Protein AF-A0A7V9KFX2-F1 (afdb_monomer_lite)

pLDDT: mean 72.73, std 9.7, range [43.88, 84.88]

Sequence (85 aa):
MNDRGRIVPYVFAGAMVVAPFLALLYDVTAGLGVLAGALGLTAYVALDATKAAGPPIRQRLLVMAYLNAALAIVAAILFALRLIV

Secondary structure (DSSP, 8-state):
--THHHHHHHHHHHHHHHHHHHHHHSHHHHHHHHHHHHHHHHHHHHHHHHHHS-HHHHHHHHHHHHHHHHHHHHHHHHHHHHHH-

Radius of gyration: 14.76 Å; chains: 1; bounding box: 42×22×38 Å

Foldseek 3Di:
DDCVVVVVVVVLVVLVVCLVVQCVPPDVLSSLVSLLVSLQSLLVVLQVVLVVDDDVVNVVSNVSSVVSNVSSVVSVVVSVVVVVD

Structure (mmCIF, N/CA/C/O backbone):
data_AF-A0A7V9KFX2-F1
#
_entry.id   AF-A0A7V9KFX2-F1
#
loop_
_atom_site.group_PDB
_atom_site.id
_atom_site.type_symbol
_atom_site.label_atom_id
_atom_site.label_alt_id
_atom_site.label_comp_id
_atom_site.label_asym_id
_atom_site.label_entity_id
_atom_site.label_seq_id
_atom_site.pdbx_PDB_ins_code
_atom_site.Cartn_x
_atom_site.Cartn_y
_atom_site.Cartn_z
_atom_site.occupancy
_atom_site.B_iso_or_equiv
_atom_site.auth_seq_id
_atom_site.auth_comp_id
_atom_site.auth_asym_id
_atom_site.auth_atom_id
_atom_site.pdbx_PDB_model_num
ATOM 1 N N . MET A 1 1 ? -28.770 -9.413 3.280 1.00 43.88 1 MET A N 1
ATOM 2 C CA . MET A 1 1 ? -27.507 -10.107 3.612 1.00 43.88 1 MET A CA 1
ATOM 3 C C . MET A 1 1 ? -26.519 -9.768 2.513 1.00 43.88 1 MET A C 1
ATOM 5 O O . MET A 1 1 ? -26.800 -10.067 1.367 1.00 43.88 1 MET A O 1
ATOM 9 N N . ASN A 1 2 ? -25.485 -8.982 2.820 1.00 47.84 2 ASN A N 1
ATOM 10 C CA . ASN A 1 2 ? -24.592 -8.411 1.809 1.00 47.84 2 ASN A CA 1
ATOM 11 C C . ASN A 1 2 ? -23.334 -9.291 1.716 1.00 47.84 2 ASN A C 1
ATOM 13 O O . ASN A 1 2 ? -22.377 -9.089 2.462 1.00 47.84 2 ASN A O 1
ATOM 17 N N . ASP A 1 3 ? -23.352 -10.290 0.830 1.00 58.47 3 ASP A N 1
ATOM 18 C CA . ASP A 1 3 ? -22.308 -11.323 0.675 1.00 58.47 3 ASP A CA 1
ATOM 19 C C . ASP A 1 3 ? -20.903 -10.792 0.337 1.00 58.47 3 ASP A C 1
ATOM 21 O O . ASP A 1 3 ? -19.918 -11.525 0.422 1.00 58.47 3 ASP A O 1
ATOM 25 N N . ARG A 1 4 ? -20.773 -9.496 0.027 1.00 56.09 4 ARG A N 1
ATOM 26 C CA . ARG A 1 4 ? -19.499 -8.838 -0.307 1.00 56.09 4 ARG A CA 1
ATOM 27 C C . ARG A 1 4 ? -18.443 -8.974 0.792 1.00 56.09 4 ARG A C 1
ATOM 29 O O . ARG A 1 4 ? -17.271 -9.125 0.470 1.00 56.09 4 ARG A O 1
ATOM 36 N N . GLY A 1 5 ? -18.839 -8.992 2.067 1.00 53.22 5 GLY A N 1
ATOM 37 C CA . GLY A 1 5 ? -17.897 -9.106 3.190 1.00 53.22 5 GLY A CA 1
ATOM 38 C C . GLY A 1 5 ? -17.180 -10.458 3.276 1.00 53.22 5 GLY A C 1
ATOM 39 O O . GLY A 1 5 ? -16.086 -10.538 3.828 1.00 53.22 5 GLY A O 1
ATOM 40 N N . ARG A 1 6 ? -17.759 -11.520 2.700 1.00 58.25 6 ARG A N 1
ATOM 41 C CA . ARG A 1 6 ? -17.205 -12.877 2.792 1.00 58.25 6 ARG A CA 1
ATOM 42 C C . ARG A 1 6 ? -16.183 -13.176 1.701 1.00 58.25 6 ARG A C 1
ATOM 44 O O . ARG A 1 6 ? -15.341 -14.036 1.901 1.00 58.25 6 ARG A O 1
ATOM 51 N N . ILE A 1 7 ? -16.238 -12.462 0.577 1.00 61.03 7 ILE A N 1
ATOM 52 C CA . ILE A 1 7 ? -15.400 -12.705 -0.611 1.00 61.03 7 ILE A CA 1
ATOM 53 C C . ILE A 1 7 ? -14.033 -12.022 -0.494 1.00 61.03 7 ILE A C 1
ATOM 55 O O . ILE A 1 7 ? -13.032 -12.563 -0.955 1.00 61.03 7 ILE A O 1
ATOM 59 N N . VAL A 1 8 ? -13.979 -10.863 0.172 1.00 59.50 8 VAL A N 1
ATOM 60 C CA . VAL A 1 8 ? -12.750 -10.081 0.400 1.00 59.50 8 VAL A CA 1
ATOM 61 C C . VAL A 1 8 ? -11.596 -10.918 0.978 1.00 59.50 8 VAL A C 1
ATOM 63 O O . VAL A 1 8 ? -10.512 -10.861 0.400 1.00 59.50 8 VAL A O 1
ATOM 66 N N . PRO A 1 9 ? -11.774 -11.738 2.038 1.00 65.12 9 PRO A N 1
ATOM 67 C CA . PRO A 1 9 ? -10.670 -12.539 2.572 1.00 65.12 9 PRO A CA 1
ATOM 68 C C . PRO A 1 9 ? -10.167 -13.607 1.591 1.00 65.12 9 PRO A C 1
ATOM 70 O O . PRO A 1 9 ? -8.964 -13.850 1.530 1.00 65.12 9 PRO A O 1
ATOM 73 N N . TYR A 1 10 ? -11.047 -14.207 0.782 1.00 67.69 10 TYR A N 1
ATOM 74 C CA . TYR A 1 10 ? -10.640 -15.197 -0.224 1.00 67.69 10 TYR A CA 1
ATOM 75 C C . TYR A 1 10 ? -9.888 -14.557 -1.392 1.00 67.69 10 TYR A C 1
ATOM 77 O O . TYR A 1 10 ? -8.899 -15.115 -1.8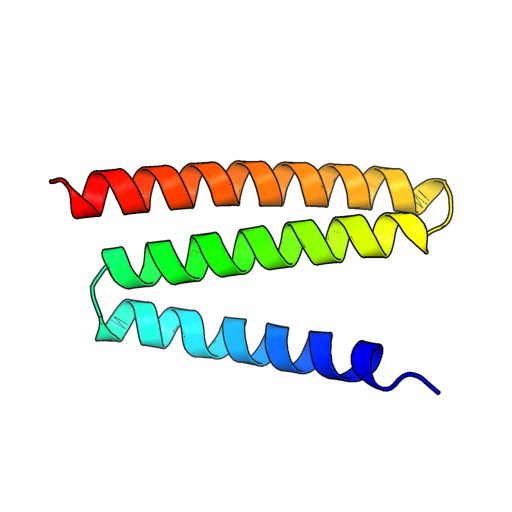60 1.00 67.69 10 TYR A O 1
ATOM 85 N N . VAL A 1 11 ? -10.311 -13.367 -1.830 1.00 67.19 11 VAL A N 1
ATOM 86 C CA . VAL A 1 11 ? -9.602 -12.593 -2.862 1.00 67.19 11 VAL A CA 1
ATOM 87 C C . VAL A 1 11 ? -8.221 -12.171 -2.362 1.00 67.19 11 VAL A C 1
ATOM 89 O O . VAL A 1 11 ? -7.244 -12.270 -3.099 1.00 67.19 11 VAL A O 1
ATOM 92 N N . PHE A 1 12 ? -8.119 -11.762 -1.097 1.00 62.47 12 PHE A N 1
ATOM 93 C CA . PHE A 1 12 ? -6.855 -11.359 -0.486 1.00 62.47 12 PHE A CA 1
ATOM 94 C C . PHE A 1 12 ? -5.879 -12.537 -0.343 1.00 62.47 12 PHE A C 1
ATOM 96 O O . PHE A 1 12 ? -4.710 -12.422 -0.708 1.00 62.47 12 PHE A O 1
ATOM 103 N N . ALA A 1 13 ? -6.370 -13.695 0.110 1.00 68.19 13 ALA A N 1
ATOM 104 C CA . ALA A 1 13 ? -5.585 -14.927 0.162 1.00 68.19 13 ALA A CA 1
ATOM 105 C C . ALA A 1 13 ? -5.127 -15.367 -1.240 1.00 68.19 13 ALA A C 1
ATOM 107 O O . ALA A 1 13 ? -3.962 -15.712 -1.428 1.00 68.19 13 ALA A O 1
ATOM 108 N N . GLY A 1 14 ? -6.013 -15.283 -2.238 1.00 68.31 14 GLY A N 1
ATOM 109 C CA . GLY A 1 14 ? -5.674 -15.547 -3.636 1.00 68.31 14 GLY A CA 1
ATOM 110 C C . GLY A 1 14 ? -4.578 -14.614 -4.158 1.00 68.31 14 GLY A C 1
ATOM 111 O O . GLY A 1 14 ? -3.605 -15.081 -4.742 1.00 68.31 14 GLY A O 1
ATOM 112 N N . ALA A 1 15 ? -4.677 -13.312 -3.881 1.00 66.81 15 ALA A N 1
ATOM 113 C CA . ALA A 1 15 ? -3.663 -12.333 -4.268 1.00 66.81 15 ALA A CA 1
ATOM 114 C C . ALA A 1 15 ? -2.300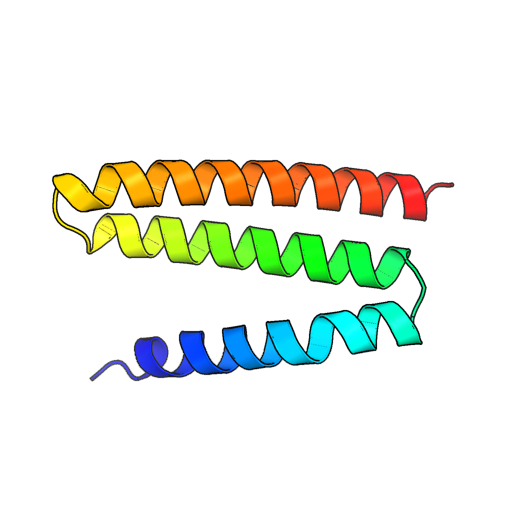 -12.608 -3.606 1.00 66.81 15 ALA A C 1
ATOM 116 O O . ALA A 1 15 ? -1.276 -12.527 -4.280 1.00 66.81 15 ALA A O 1
ATOM 117 N N . MET A 1 16 ? -2.280 -12.995 -2.325 1.00 67.62 16 MET A N 1
ATOM 118 C CA . MET A 1 16 ? -1.054 -13.380 -1.610 1.00 67.62 16 MET A CA 1
ATOM 119 C C . MET A 1 16 ? -0.365 -14.596 -2.232 1.00 67.62 16 MET A C 1
ATOM 121 O O . MET A 1 16 ? 0.861 -14.623 -2.316 1.00 67.62 16 MET A O 1
ATOM 125 N N . VAL A 1 17 ? -1.143 -15.589 -2.671 1.00 69.12 17 VAL A N 1
ATOM 126 C CA . VAL A 1 17 ? -0.603 -16.794 -3.311 1.00 69.12 17 VAL A CA 1
ATOM 127 C C . VAL A 1 17 ? -0.096 -16.480 -4.712 1.00 69.12 17 VAL A C 1
ATOM 129 O O . VAL A 1 17 ? 0.976 -16.943 -5.074 1.00 69.12 17 VAL A O 1
ATOM 132 N N . VAL A 1 18 ? -0.825 -15.679 -5.492 1.00 63.75 18 VAL A N 1
ATOM 133 C CA . VAL A 1 18 ? -0.503 -15.403 -6.902 1.00 63.75 18 VAL A CA 1
ATOM 134 C C . VAL A 1 18 ? 0.624 -14.368 -7.061 1.00 63.75 18 VAL A C 1
ATOM 136 O O . VAL A 1 18 ? 1.391 -14.451 -8.019 1.00 63.75 18 VAL A O 1
ATOM 139 N N . ALA A 1 19 ? 0.789 -13.434 -6.119 1.00 62.22 19 ALA A N 1
ATOM 140 C CA . ALA A 1 19 ? 1.814 -12.384 -6.163 1.00 62.22 19 ALA A CA 1
ATOM 141 C C . ALA A 1 19 ? 3.271 -12.873 -6.342 1.00 62.22 19 ALA A C 1
ATOM 143 O O . ALA A 1 19 ? 3.945 -12.352 -7.232 1.00 62.22 19 ALA A O 1
ATOM 144 N N . PRO A 1 20 ? 3.790 -13.855 -5.575 1.00 57.12 20 PRO A N 1
ATOM 145 C CA . PRO A 1 20 ? 5.155 -14.351 -5.765 1.00 57.12 20 PRO A CA 1
ATOM 146 C C . PRO A 1 20 ? 5.351 -15.059 -7.113 1.00 57.12 20 PRO A C 1
ATOM 148 O O . PRO A 1 20 ? 6.423 -14.942 -7.702 1.00 57.12 20 PRO A O 1
ATOM 151 N N . PHE A 1 21 ? 4.323 -15.730 -7.646 1.00 60.66 21 PHE A N 1
ATOM 152 C CA . PHE A 1 21 ? 4.394 -16.323 -8.986 1.00 60.66 21 PHE A CA 1
ATOM 153 C C . PHE A 1 21 ? 4.374 -15.253 -10.077 1.00 60.66 21 PHE A C 1
ATOM 155 O O . PHE A 1 21 ? 5.147 -15.358 -11.020 1.00 60.66 21 PHE A O 1
ATOM 162 N N . LEU A 1 22 ? 3.574 -14.190 -9.933 1.00 54.97 22 LEU A N 1
ATOM 163 C CA . LEU A 1 22 ? 3.608 -13.041 -10.848 1.00 54.97 22 LEU A CA 1
ATOM 164 C C . LEU A 1 22 ? 4.966 -12.329 -10.827 1.00 54.97 22 LEU A C 1
ATOM 166 O O . LEU A 1 22 ? 5.471 -11.959 -11.882 1.00 54.97 22 LEU A O 1
ATOM 170 N N . ALA A 1 23 ? 5.583 -12.186 -9.652 1.00 56.00 23 ALA A N 1
ATOM 171 C CA . ALA A 1 23 ? 6.920 -11.610 -9.521 1.00 56.00 23 ALA A CA 1
ATOM 172 C C . ALA A 1 23 ? 8.012 -12.491 -10.159 1.00 56.00 23 ALA A C 1
ATOM 174 O O . ALA A 1 23 ? 8.950 -11.965 -10.752 1.00 56.00 23 ALA A O 1
ATOM 175 N N . LEU A 1 24 ? 7.884 -13.819 -10.068 1.00 54.28 24 LEU A N 1
ATOM 176 C CA . LEU A 1 24 ? 8.806 -14.769 -10.702 1.00 54.28 24 LEU A CA 1
ATOM 177 C C . LEU A 1 24 ? 8.620 -14.872 -12.223 1.00 54.28 24 LEU A C 1
ATOM 179 O O . LEU A 1 24 ? 9.590 -15.145 -12.924 1.00 54.28 24 LEU A O 1
ATOM 183 N N . LEU A 1 25 ? 7.401 -14.675 -12.735 1.00 58.25 25 LEU A N 1
ATOM 184 C CA . LEU A 1 25 ? 7.099 -14.856 -14.159 1.00 58.25 25 LEU A CA 1
ATOM 185 C C . LEU A 1 25 ? 7.376 -13.606 -15.017 1.00 58.25 25 LEU A C 1
ATOM 187 O O . LEU A 1 25 ? 7.646 -13.754 -16.205 1.00 58.25 25 LEU A O 1
ATOM 191 N N . TYR A 1 26 ? 7.270 -12.396 -14.449 1.00 55.44 26 TYR A N 1
ATOM 192 C CA . TYR A 1 26 ? 7.124 -11.151 -15.225 1.00 55.44 26 TYR A CA 1
ATOM 193 C C . TYR A 1 26 ? 8.146 -10.038 -14.929 1.00 55.44 26 TYR A C 1
ATOM 195 O O . TYR A 1 26 ? 7.913 -8.906 -15.347 1.00 55.44 26 TYR A O 1
ATOM 203 N N . ASP A 1 27 ? 9.280 -10.335 -14.282 1.00 68.69 27 ASP A N 1
ATOM 204 C CA . ASP A 1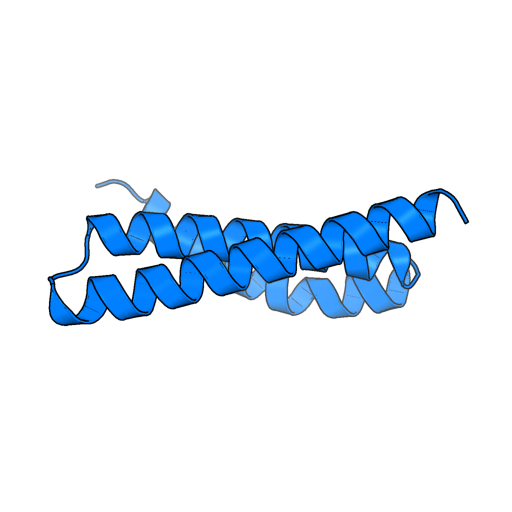 27 ? 10.311 -9.347 -13.900 1.00 68.69 27 ASP A CA 1
ATOM 205 C C . ASP A 1 27 ? 9.940 -8.536 -12.632 1.00 68.69 27 ASP A C 1
ATOM 207 O O . ASP A 1 27 ? 8.770 -8.395 -12.253 1.00 68.69 27 ASP A O 1
ATOM 211 N N . VAL A 1 28 ? 10.952 -7.997 -11.943 1.00 67.75 28 VAL A N 1
ATOM 212 C CA . VAL A 1 28 ? 10.847 -7.273 -10.654 1.00 67.75 28 VAL A CA 1
ATOM 213 C C . VAL A 1 28 ? 9.813 -6.140 -10.719 1.00 67.75 28 VAL A C 1
ATOM 215 O O . VAL A 1 28 ? 9.136 -5.832 -9.735 1.00 67.75 28 VAL A O 1
ATOM 218 N N . THR A 1 29 ? 9.646 -5.555 -11.903 1.00 71.75 29 THR A N 1
ATOM 219 C CA . THR A 1 29 ? 8.677 -4.502 -12.206 1.00 71.75 29 THR A CA 1
ATOM 220 C C . THR A 1 29 ? 7.234 -4.983 -12.007 1.00 71.75 29 THR A C 1
ATOM 222 O O . THR A 1 29 ? 6.462 -4.321 -11.317 1.00 71.75 29 THR A O 1
ATOM 225 N N . ALA A 1 30 ? 6.855 -6.164 -12.505 1.00 70.06 30 ALA A N 1
ATOM 226 C CA . ALA A 1 30 ? 5.509 -6.703 -12.287 1.00 70.06 30 ALA A CA 1
ATOM 227 C C . ALA A 1 30 ? 5.257 -7.031 -10.806 1.00 70.06 30 ALA A C 1
ATOM 229 O O . ALA A 1 30 ? 4.174 -6.753 -10.285 1.00 70.06 30 ALA A O 1
ATOM 230 N N . GLY A 1 31 ? 6.279 -7.533 -10.104 1.00 72.31 31 GLY A N 1
ATOM 231 C CA . GLY A 1 31 ? 6.225 -7.752 -8.657 1.00 72.31 31 GLY A CA 1
ATOM 232 C C . GLY A 1 31 ? 5.944 -6.465 -7.872 1.00 72.31 31 GLY A C 1
ATOM 233 O O . GLY A 1 31 ? 5.099 -6.467 -6.976 1.00 72.31 31 GLY A O 1
ATOM 234 N N . LEU A 1 32 ? 6.580 -5.350 -8.245 1.00 72.75 32 LEU A N 1
ATOM 235 C CA . LEU A 1 32 ? 6.348 -4.035 -7.633 1.00 72.75 32 LEU A CA 1
ATOM 236 C C . LEU A 1 32 ? 4.925 -3.515 -7.873 1.00 72.75 32 LEU A C 1
ATOM 238 O O . LEU A 1 32 ? 4.311 -2.985 -6.947 1.00 72.75 32 LEU A O 1
ATOM 242 N N . GLY A 1 33 ? 4.377 -3.705 -9.077 1.00 75.81 33 GLY A N 1
ATOM 243 C CA . GLY A 1 33 ? 2.998 -3.320 -9.390 1.00 75.81 33 GLY A CA 1
ATOM 244 C C . GLY A 1 33 ? 1.974 -4.097 -8.556 1.00 75.81 33 GLY A C 1
ATOM 245 O O . GLY A 1 33 ? 1.069 -3.507 -7.959 1.00 75.81 33 GLY A O 1
ATOM 246 N N .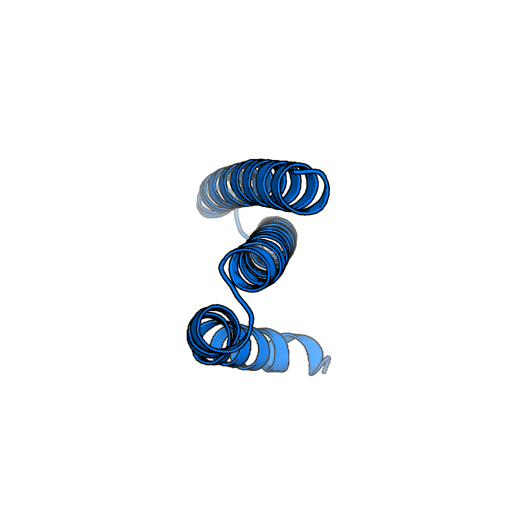 VAL A 1 34 ? 2.157 -5.417 -8.444 1.00 80.38 34 VAL A N 1
ATOM 247 C CA . VAL A 1 34 ? 1.301 -6.277 -7.610 1.00 80.38 34 VAL A CA 1
ATOM 248 C C . VAL A 1 34 ? 1.436 -5.918 -6.128 1.00 80.38 34 VAL A C 1
ATOM 250 O O . VAL A 1 34 ? 0.425 -5.826 -5.432 1.00 80.38 34 VAL A O 1
ATOM 253 N N . LEU A 1 35 ? 2.655 -5.661 -5.648 1.00 75.31 35 LEU A N 1
ATOM 254 C CA . LEU A 1 35 ? 2.917 -5.262 -4.264 1.00 75.31 35 LEU A CA 1
ATOM 255 C C . LEU A 1 35 ? 2.253 -3.920 -3.923 1.00 75.31 35 LEU A C 1
ATOM 257 O O . LEU A 1 35 ? 1.574 -3.819 -2.901 1.00 75.31 35 LEU A O 1
ATOM 261 N N . ALA A 1 36 ? 2.403 -2.909 -4.785 1.00 79.25 36 ALA A N 1
ATOM 262 C CA . ALA A 1 36 ? 1.765 -1.605 -4.612 1.00 79.25 36 ALA A CA 1
ATOM 263 C C . ALA A 1 36 ? 0.235 -1.736 -4.573 1.00 79.25 36 ALA A C 1
ATOM 265 O O . ALA A 1 36 ? -0.416 -1.169 -3.691 1.00 79.25 36 ALA A O 1
ATOM 266 N N . GLY A 1 37 ? -0.331 -2.545 -5.475 1.00 79.56 37 GLY A N 1
ATOM 267 C CA . GLY A 1 37 ? -1.757 -2.858 -5.496 1.00 79.56 37 GLY A CA 1
ATOM 268 C C . GLY A 1 37 ? -2.226 -3.547 -4.214 1.00 79.56 37 GLY A C 1
ATOM 269 O O . GLY A 1 37 ? -3.197 -3.104 -3.601 1.00 79.56 37 GLY A O 1
ATOM 270 N N . ALA A 1 38 ? -1.518 -4.585 -3.766 1.00 80.12 38 ALA A N 1
ATOM 271 C CA . ALA A 1 38 ? -1.846 -5.327 -2.551 1.00 80.12 38 ALA A CA 1
ATOM 272 C C . ALA A 1 38 ? -1.789 -4.435 -1.301 1.00 80.12 38 ALA A C 1
ATOM 274 O O . ALA A 1 38 ? -2.727 -4.435 -0.501 1.00 80.12 38 ALA A O 1
ATOM 275 N N . LEU A 1 39 ? -0.738 -3.625 -1.151 1.00 75.62 39 LEU A N 1
ATOM 276 C CA . LEU A 1 39 ? -0.591 -2.685 -0.037 1.00 75.62 39 LEU A CA 1
ATOM 277 C C . LEU A 1 39 ? -1.697 -1.622 -0.044 1.00 75.62 39 LEU A C 1
ATOM 279 O O . LEU A 1 39 ? -2.300 -1.360 0.999 1.00 75.62 39 LEU A O 1
ATOM 283 N N . GLY A 1 40 ? -2.029 -1.073 -1.216 1.00 77.69 40 GLY A N 1
ATOM 284 C CA . GLY A 1 40 ? -3.133 -0.125 -1.371 1.00 77.69 40 GLY A CA 1
ATOM 285 C C . GLY A 1 40 ? -4.486 -0.735 -0.994 1.00 77.69 40 GLY A C 1
ATOM 286 O O . GLY A 1 40 ? -5.258 -0.127 -0.249 1.00 77.69 40 GLY A O 1
ATOM 287 N N . LEU A 1 41 ? -4.748 -1.971 -1.429 1.00 82.88 41 LEU A N 1
ATOM 288 C CA . LEU A 1 41 ? -5.967 -2.702 -1.073 1.00 82.88 41 LEU A CA 1
ATOM 289 C C . LEU A 1 41 ? -6.038 -2.975 0.434 1.00 82.88 41 LEU A C 1
ATOM 291 O O . LEU A 1 41 ? -7.087 -2.803 1.053 1.00 82.88 41 LEU A O 1
ATOM 295 N N . THR A 1 42 ? -4.910 -3.350 1.038 1.00 80.31 42 THR A N 1
ATOM 296 C CA . THR A 1 42 ? -4.798 -3.586 2.484 1.00 80.31 42 THR A CA 1
ATOM 297 C C . THR A 1 42 ? -5.077 -2.313 3.270 1.00 80.31 42 THR A C 1
ATOM 299 O O . THR A 1 42 ? -5.813 -2.349 4.254 1.00 80.31 42 THR A O 1
ATOM 302 N N . ALA A 1 43 ? -4.536 -1.175 2.826 1.00 79.69 43 ALA A N 1
ATOM 303 C CA . ALA A 1 43 ? -4.789 0.123 3.436 1.00 79.69 43 ALA A CA 1
ATOM 304 C C . ALA A 1 43 ? -6.275 0.502 3.361 1.00 79.69 43 ALA A C 1
ATOM 306 O O . ALA A 1 43 ? -6.846 0.938 4.360 1.00 79.69 43 ALA A O 1
ATOM 307 N N . TYR A 1 44 ? -6.919 0.276 2.212 1.00 81.25 44 TYR A N 1
ATOM 308 C CA . TYR A 1 44 ? -8.351 0.522 2.039 1.00 81.25 44 TYR A CA 1
ATOM 309 C C . TYR A 1 44 ? -9.204 -0.356 2.964 1.00 81.25 44 TYR A C 1
ATOM 311 O O . TYR A 1 44 ? -10.071 0.157 3.670 1.00 81.25 44 TYR A O 1
ATOM 319 N N . VAL A 1 45 ? -8.928 -1.663 3.017 1.00 82.38 45 VAL A N 1
ATOM 320 C CA . VAL A 1 45 ? -9.642 -2.600 3.902 1.00 82.38 45 VAL A CA 1
ATOM 321 C C . VAL A 1 45 ? -9.408 -2.254 5.372 1.00 82.38 45 VAL A C 1
ATOM 323 O O . VAL A 1 45 ? -10.351 -2.272 6.161 1.00 82.38 45 VAL A O 1
ATOM 326 N N . ALA A 1 46 ? -8.182 -1.887 5.749 1.00 80.62 46 ALA A N 1
ATOM 327 C CA . ALA A 1 46 ? -7.870 -1.455 7.104 1.00 80.62 46 ALA A CA 1
ATOM 328 C C . ALA A 1 46 ? -8.645 -0.180 7.469 1.00 80.62 46 ALA A C 1
ATOM 330 O O . ALA A 1 46 ? -9.251 -0.140 8.538 1.00 80.62 46 ALA A O 1
ATOM 331 N N . LEU A 1 47 ? -8.714 0.818 6.578 1.00 80.75 47 LEU A N 1
ATOM 332 C CA . LEU A 1 47 ? -9.542 2.015 6.775 1.00 80.75 47 LEU A CA 1
ATOM 333 C C . LEU A 1 47 ? -11.025 1.676 6.903 1.00 80.75 47 LEU A C 1
ATOM 335 O O . LEU A 1 47 ? -11.697 2.232 7.770 1.00 80.75 47 LEU A O 1
ATOM 339 N N . ASP A 1 48 ? -11.552 0.774 6.084 1.00 83.12 48 ASP A N 1
ATOM 340 C CA . ASP A 1 48 ? -12.960 0.397 6.178 1.00 83.12 48 ASP A CA 1
ATOM 341 C C . ASP A 1 48 ? -13.258 -0.338 7.495 1.00 83.12 48 ASP A C 1
ATOM 343 O O . ASP A 1 48 ? -14.214 -0.008 8.201 1.00 83.12 48 ASP A O 1
ATOM 347 N N . ALA A 1 49 ? -12.349 -1.215 7.929 1.00 79.06 49 ALA A N 1
ATOM 348 C CA . ALA A 1 49 ? -12.417 -1.869 9.231 1.00 79.06 49 ALA A CA 1
ATOM 349 C C . ALA A 1 49 ? -12.355 -0.871 10.405 1.00 79.06 49 ALA A C 1
ATOM 351 O O . ALA A 1 49 ? -12.997 -1.107 11.430 1.00 79.06 49 ALA A O 1
ATOM 352 N N . THR A 1 50 ? -11.666 0.275 10.276 1.00 84.88 50 THR A N 1
ATOM 353 C CA . THR A 1 50 ? -11.678 1.317 11.330 1.00 84.88 50 THR A CA 1
ATOM 354 C C . THR A 1 50 ? -13.063 1.915 11.573 1.00 84.88 50 THR A C 1
ATOM 356 O O . THR A 1 50 ? -13.323 2.377 12.684 1.00 84.88 50 THR A O 1
ATOM 359 N N . LYS A 1 51 ? -13.948 1.917 10.565 1.00 83.44 51 LYS A N 1
ATOM 360 C CA . LYS A 1 51 ? -15.317 2.446 10.687 1.00 83.44 51 LYS A CA 1
ATOM 361 C C . LYS A 1 51 ? -16.231 1.495 11.459 1.00 83.44 51 LYS A C 1
ATOM 363 O O . LYS A 1 51 ? -17.166 1.952 12.105 1.00 83.44 51 LYS A O 1
ATOM 368 N N . ALA A 1 52 ? -15.949 0.193 11.396 1.00 81.25 52 ALA A N 1
ATOM 369 C CA . ALA A 1 52 ? -16.703 -0.852 12.086 1.00 81.25 52 ALA A CA 1
ATOM 370 C C . ALA A 1 52 ? -16.128 -1.219 13.472 1.00 81.25 52 ALA A C 1
ATOM 372 O O . ALA A 1 52 ? -16.794 -1.896 14.252 1.00 81.25 52 ALA A O 1
ATOM 373 N N . ALA A 1 53 ? -14.898 -0.799 13.790 1.00 78.69 53 ALA A N 1
ATOM 374 C CA . ALA A 1 53 ? -14.195 -1.183 15.015 1.00 78.69 53 ALA A CA 1
ATOM 375 C C . ALA A 1 53 ? -14.405 -0.204 16.187 1.00 78.69 53 ALA A C 1
ATOM 377 O O . ALA A 1 53 ? -14.417 1.015 16.019 1.00 78.69 53 ALA A 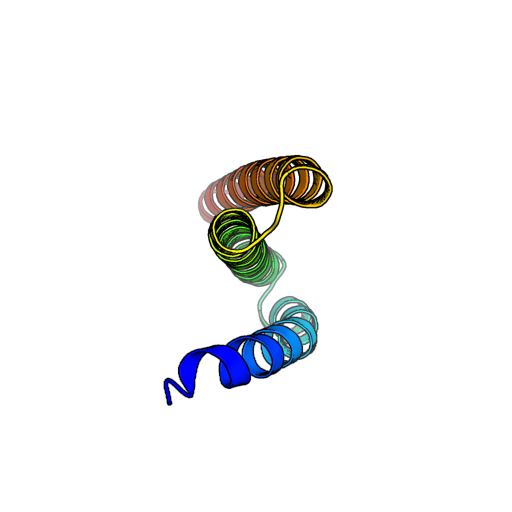O 1
ATOM 378 N N . GLY A 1 54 ? -14.477 -0.748 17.408 1.00 82.81 54 GLY A N 1
ATOM 379 C CA . GLY A 1 54 ? -14.538 0.037 18.646 1.00 82.81 54 GLY A CA 1
ATOM 380 C C . GLY A 1 54 ? -13.250 0.832 18.945 1.00 82.81 54 GLY A C 1
ATOM 381 O O . GLY A 1 54 ? -12.182 0.514 18.405 1.00 82.81 54 GLY A O 1
ATOM 382 N N . PRO A 1 55 ? -13.310 1.831 19.853 1.00 77.81 55 PRO A N 1
ATOM 383 C CA . PRO A 1 55 ? -12.217 2.772 20.133 1.00 77.81 55 PRO A CA 1
ATOM 384 C C . PRO A 1 55 ? -10.818 2.155 20.341 1.00 77.81 55 PRO A C 1
ATOM 386 O O . PRO A 1 55 ? -9.870 2.682 19.757 1.00 77.81 55 PRO A O 1
ATOM 389 N N . PRO A 1 56 ? -10.641 1.040 21.087 1.00 80.06 56 PRO A N 1
ATOM 390 C CA . PRO A 1 56 ? -9.303 0.500 21.351 1.00 80.06 56 PRO A CA 1
ATOM 391 C C . PRO A 1 56 ? -8.648 -0.168 20.131 1.00 80.06 56 PRO A C 1
ATOM 393 O O . PRO A 1 56 ? -7.424 -0.204 20.022 1.00 80.06 56 PRO A O 1
ATOM 396 N N . ILE A 1 57 ? -9.442 -0.693 19.194 1.00 83.88 57 ILE A N 1
ATOM 397 C CA . ILE A 1 57 ? -8.942 -1.399 18.001 1.00 83.88 57 ILE A CA 1
ATOM 398 C C . ILE A 1 57 ? -8.791 -0.426 16.823 1.00 83.88 57 ILE A C 1
ATOM 400 O O . ILE A 1 57 ? -7.887 -0.575 15.997 1.00 83.88 57 ILE A O 1
ATOM 404 N N . ARG A 1 58 ? -9.619 0.624 16.787 1.00 83.25 58 ARG A N 1
ATOM 405 C CA . ARG A 1 58 ? -9.622 1.655 15.745 1.00 83.25 58 ARG A CA 1
ATOM 406 C C . ARG A 1 58 ? -8.260 2.330 15.565 1.00 83.25 58 ARG A C 1
ATOM 408 O O . ARG A 1 58 ? -7.826 2.521 14.434 1.00 83.25 58 ARG A O 1
ATOM 415 N N . GLN A 1 59 ? -7.564 2.654 16.656 1.00 83.88 59 GLN A N 1
ATOM 416 C CA . GLN A 1 59 ? -6.271 3.343 16.585 1.00 83.88 59 GLN A CA 1
ATOM 417 C C . GLN A 1 59 ? -5.173 2.453 15.979 1.00 83.88 59 GLN A C 1
ATOM 419 O O . GLN A 1 59 ? -4.387 2.916 15.157 1.00 83.88 59 GLN A O 1
ATOM 424 N N . ARG A 1 60 ? -5.166 1.153 16.307 1.00 81.00 60 ARG A N 1
ATOM 425 C CA . ARG A 1 60 ? -4.232 0.177 15.717 1.00 81.00 60 ARG A CA 1
ATOM 426 C C . ARG A 1 60 ? -4.503 -0.042 14.228 1.00 81.00 60 ARG A C 1
ATOM 428 O O . ARG A 1 60 ? -3.564 -0.055 13.438 1.00 81.00 60 ARG A O 1
ATOM 435 N N . LEU A 1 61 ? -5.777 -0.160 13.845 1.00 79.75 61 LEU A N 1
ATOM 436 C CA . LEU A 1 61 ? -6.187 -0.279 12.443 1.00 79.75 61 LEU A CA 1
ATOM 437 C C . LEU A 1 61 ? -5.826 0.969 11.627 1.00 79.75 61 LEU A C 1
ATOM 439 O O . LEU A 1 61 ? -5.374 0.831 10.497 1.00 79.75 61 LEU A O 1
ATOM 443 N N . LEU A 1 62 ? -5.963 2.171 12.200 1.00 80.50 62 LEU A N 1
ATOM 444 C CA . LEU A 1 62 ? -5.531 3.411 11.547 1.00 80.50 62 LEU A CA 1
ATOM 445 C C . LEU A 1 62 ? -4.022 3.421 11.307 1.00 80.50 62 LEU A C 1
ATOM 447 O O . LEU A 1 62 ? -3.589 3.714 10.198 1.00 80.50 62 LEU A O 1
ATOM 451 N N . VAL A 1 63 ? -3.218 3.058 12.311 1.00 83.75 63 VAL A N 1
ATOM 452 C CA . VAL A 1 63 ? -1.757 2.976 12.154 1.00 83.75 63 VAL A CA 1
ATOM 453 C C . VAL A 1 63 ? -1.379 1.962 11.071 1.00 83.75 63 VAL A C 1
ATOM 455 O O . VAL A 1 63 ? -0.573 2.278 10.199 1.00 83.75 63 VAL A O 1
ATOM 458 N N . MET A 1 64 ? -2.003 0.778 11.064 1.00 75.94 64 MET A N 1
ATOM 459 C CA . MET A 1 64 ? -1.796 -0.212 10.001 1.00 75.94 64 MET A CA 1
ATOM 460 C C . MET A 1 64 ? -2.222 0.305 8.624 1.00 75.94 64 MET A C 1
ATOM 462 O O . MET A 1 64 ? -1.531 0.053 7.640 1.00 75.94 64 MET A O 1
ATOM 466 N N . ALA A 1 65 ? -3.335 1.031 8.537 1.00 78.38 65 ALA A N 1
ATOM 467 C CA . ALA A 1 65 ? -3.796 1.611 7.286 1.00 78.38 65 ALA A CA 1
ATOM 468 C C . ALA A 1 65 ? -2.810 2.650 6.740 1.00 78.38 65 ALA A C 1
ATOM 470 O O . ALA A 1 65 ? -2.457 2.591 5.564 1.00 78.38 65 ALA A O 1
ATOM 471 N N . TYR A 1 66 ? -2.323 3.557 7.590 1.00 82.25 66 TYR A N 1
ATOM 472 C CA . TYR A 1 66 ? -1.337 4.565 7.200 1.00 82.25 66 TYR A CA 1
ATOM 473 C C . TYR A 1 66 ? 0.001 3.946 6.796 1.00 82.25 66 TYR A C 1
ATOM 475 O O . TYR A 1 66 ? 0.572 4.360 5.791 1.00 82.25 66 TYR A O 1
ATOM 483 N N . LEU A 1 67 ? 0.482 2.935 7.526 1.00 79.50 67 LEU A N 1
ATOM 484 C CA . LEU A 1 67 ? 1.712 2.222 7.170 1.00 79.50 67 LEU A CA 1
ATOM 485 C C . LEU A 1 67 ? 1.585 1.518 5.818 1.00 79.50 67 LEU A C 1
ATOM 487 O O . LEU A 1 67 ? 2.456 1.677 4.967 1.00 79.50 67 LEU A O 1
ATOM 491 N N . ASN A 1 68 ? 0.486 0.792 5.591 1.00 77.19 68 ASN A N 1
ATOM 492 C CA . ASN A 1 68 ? 0.238 0.139 4.307 1.00 77.19 68 ASN A CA 1
ATOM 493 C C . ASN A 1 68 ? 0.081 1.155 3.171 1.00 77.19 68 ASN A C 1
ATOM 495 O O . ASN A 1 68 ? 0.598 0.925 2.084 1.00 77.19 68 ASN A O 1
ATOM 499 N N . ALA A 1 69 ? -0.562 2.300 3.419 1.00 76.75 69 ALA A N 1
ATOM 500 C CA . ALA A 1 69 ? -0.669 3.369 2.430 1.00 76.75 69 ALA A CA 1
ATOM 501 C C . ALA A 1 69 ? 0.705 3.967 2.089 1.00 76.75 69 ALA A C 1
ATOM 503 O O . ALA A 1 69 ? 1.023 4.138 0.915 1.00 76.75 69 ALA A O 1
ATOM 504 N N . ALA A 1 70 ? 1.545 4.234 3.094 1.00 79.56 70 ALA A N 1
ATOM 505 C CA . ALA A 1 70 ? 2.898 4.741 2.886 1.00 79.56 70 ALA A CA 1
ATOM 506 C C . ALA A 1 70 ? 3.758 3.741 2.097 1.00 79.56 70 ALA A C 1
ATOM 508 O O . ALA A 1 70 ? 4.399 4.114 1.116 1.00 79.56 70 ALA A O 1
ATOM 509 N N . LEU A 1 71 ? 3.713 2.459 2.468 1.00 72.94 71 LEU A N 1
ATOM 510 C CA . LEU A 1 71 ? 4.399 1.386 1.746 1.00 72.94 71 LEU A CA 1
ATOM 511 C C . LEU A 1 71 ? 3.877 1.244 0.308 1.00 72.94 71 LEU A C 1
ATOM 513 O O . LEU A 1 71 ? 4.679 1.050 -0.603 1.00 72.94 71 LEU A O 1
ATOM 517 N N . ALA A 1 72 ? 2.567 1.384 0.080 1.00 75.69 72 ALA A N 1
ATOM 518 C CA . ALA A 1 72 ? 1.980 1.349 -1.261 1.00 75.69 72 ALA A CA 1
ATOM 519 C C . ALA A 1 72 ? 2.500 2.496 -2.135 1.00 75.69 72 ALA A C 1
ATOM 521 O O . ALA A 1 72 ? 2.841 2.272 -3.293 1.00 75.69 72 ALA A O 1
ATOM 522 N N . ILE A 1 73 ? 2.605 3.706 -1.575 1.00 79.62 73 ILE A N 1
ATOM 523 C CA . ILE A 1 73 ? 3.165 4.874 -2.267 1.00 79.62 73 ILE A CA 1
ATOM 524 C C . ILE A 1 73 ? 4.632 4.625 -2.624 1.00 79.62 73 ILE A C 1
ATOM 526 O O . ILE A 1 73 ? 5.019 4.841 -3.768 1.00 79.62 73 ILE A O 1
ATOM 530 N N . VAL A 1 74 ? 5.440 4.126 -1.684 1.00 77.88 74 VAL A N 1
ATOM 531 C CA . VAL A 1 74 ? 6.853 3.803 -1.944 1.00 77.88 74 VAL A CA 1
ATOM 532 C C . VAL A 1 74 ? 6.975 2.751 -3.048 1.00 77.88 74 VAL A C 1
ATOM 534 O O . VAL A 1 74 ? 7.739 2.944 -3.991 1.00 77.88 74 VAL A O 1
ATOM 537 N N . ALA A 1 75 ? 6.189 1.674 -2.981 1.00 74.19 75 ALA A N 1
ATOM 538 C CA . ALA A 1 75 ? 6.177 0.636 -4.007 1.00 74.19 75 ALA A CA 1
ATOM 539 C C . ALA A 1 75 ? 5.730 1.180 -5.376 1.00 74.19 75 ALA A C 1
ATOM 541 O O . ALA A 1 75 ? 6.337 0.842 -6.389 1.00 74.19 75 ALA A O 1
ATOM 542 N N . ALA A 1 76 ? 4.730 2.068 -5.415 1.00 75.00 76 ALA A N 1
ATOM 543 C CA . ALA A 1 76 ? 4.271 2.717 -6.642 1.00 75.00 76 ALA A CA 1
ATOM 544 C C . ALA A 1 76 ? 5.326 3.664 -7.238 1.00 75.00 76 AL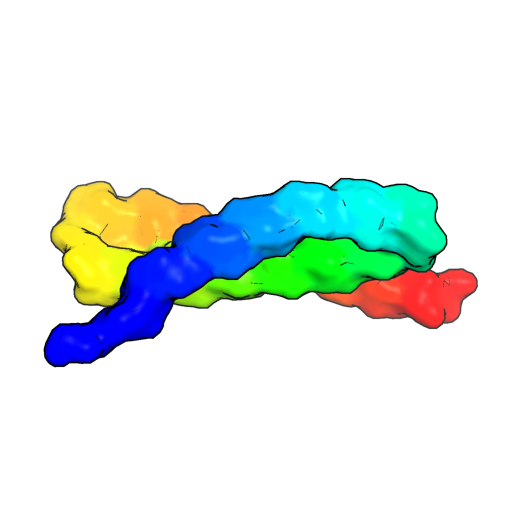A A C 1
ATOM 546 O O . ALA A 1 76 ? 5.506 3.686 -8.454 1.00 75.00 76 ALA A O 1
ATOM 547 N N . ILE A 1 77 ? 6.057 4.410 -6.403 1.00 79.88 77 ILE A N 1
ATOM 548 C CA . ILE A 1 77 ? 7.167 5.268 -6.846 1.00 79.88 77 ILE A CA 1
ATOM 549 C C . ILE A 1 77 ? 8.296 4.413 -7.423 1.00 79.88 77 ILE A C 1
ATOM 551 O O . ILE A 1 77 ? 8.783 4.708 -8.510 1.00 79.88 77 ILE A O 1
ATOM 555 N N . LEU A 1 78 ? 8.694 3.340 -6.734 1.00 76.00 78 LEU A N 1
ATOM 556 C CA . LEU A 1 78 ? 9.725 2.423 -7.227 1.00 76.00 78 LEU A CA 1
ATOM 557 C C . LEU A 1 78 ? 9.302 1.746 -8.535 1.00 76.00 78 LEU A C 1
ATOM 559 O O . LEU A 1 78 ? 10.116 1.634 -9.447 1.00 76.00 78 LEU A O 1
ATOM 563 N N . PHE A 1 79 ? 8.032 1.350 -8.651 1.00 76.75 79 PHE A N 1
ATOM 564 C CA . PHE A 1 79 ? 7.457 0.835 -9.891 1.00 76.75 79 PHE A CA 1
ATOM 565 C C . PHE A 1 79 ? 7.552 1.863 -11.024 1.00 76.75 79 PHE A C 1
ATOM 567 O O . PHE A 1 79 ? 8.052 1.539 -12.096 1.00 76.75 79 PHE A O 1
ATOM 574 N N . ALA A 1 80 ? 7.137 3.109 -10.776 1.00 78.62 80 ALA A N 1
ATOM 575 C CA . ALA A 1 80 ? 7.192 4.183 -11.765 1.00 78.62 80 ALA A CA 1
ATOM 576 C C . ALA A 1 80 ? 8.634 4.503 -12.192 1.00 78.62 80 ALA A C 1
ATOM 578 O O . ALA A 1 80 ? 8.905 4.605 -13.384 1.00 78.62 80 ALA A O 1
ATOM 579 N N . LEU A 1 81 ? 9.571 4.600 -11.242 1.00 80.81 81 LEU A N 1
ATOM 580 C CA . LEU A 1 81 ? 10.994 4.812 -11.523 1.00 80.81 81 LEU A CA 1
ATOM 581 C C . LEU A 1 81 ? 11.578 3.674 -12.361 1.00 80.81 81 LEU A C 1
ATOM 583 O O . LEU A 1 81 ? 12.302 3.929 -13.317 1.00 80.81 81 LEU A O 1
ATOM 587 N N . ARG A 1 82 ? 11.237 2.426 -12.030 1.00 78.62 82 ARG A N 1
ATOM 588 C CA . ARG A 1 82 ? 11.704 1.246 -12.763 1.00 78.62 82 ARG A CA 1
ATOM 589 C C . ARG A 1 82 ? 11.105 1.130 -14.163 1.00 78.62 82 ARG A C 1
ATOM 591 O O . ARG A 1 82 ? 11.695 0.482 -15.009 1.00 78.62 82 ARG A O 1
ATOM 598 N N . LEU A 1 83 ? 9.940 1.721 -14.406 1.00 76.44 83 LEU A N 1
ATOM 599 C CA . LEU A 1 83 ? 9.331 1.761 -15.736 1.00 76.44 83 LEU A CA 1
ATOM 600 C C . LEU A 1 83 ? 10.014 2.808 -16.637 1.00 76.44 83 LEU A C 1
ATOM 602 O O . LEU A 1 83 ? 9.976 2.685 -17.856 1.00 76.44 83 LEU A O 1
ATOM 606 N N . ILE A 1 84 ? 10.632 3.831 -16.035 1.00 78.06 84 ILE A N 1
ATOM 607 C CA . ILE A 1 84 ? 11.335 4.918 -16.735 1.00 78.06 84 ILE A CA 1
ATOM 608 C C . ILE A 1 84 ? 12.814 4.577 -17.004 1.00 78.06 84 ILE A C 1
ATOM 610 O O . ILE A 1 84 ? 13.353 5.039 -18.009 1.00 78.06 84 ILE A O 1
ATOM 614 N N . VAL A 1 85 ? 13.466 3.820 -16.110 1.00 66.81 85 VAL A N 1
ATOM 615 C CA . VAL A 1 85 ? 14.885 3.401 -16.192 1.00 66.81 85 VAL A CA 1
ATOM 616 C C . VAL A 1 85 ? 15.031 2.056 -16.884 1.00 66.81 85 VAL A C 1
ATOM 618 O O . VAL A 1 85 ? 15.822 1.992 -17.848 1.00 66.81 85 VAL A O 1
#